Protein AF-A0A0D6A2K5-F1 (afdb_monomer_lite)

Structure (mmCIF, N/CA/C/O backbone):
data_AF-A0A0D6A2K5-F1
#
_entry.id   AF-A0A0D6A2K5-F1
#
loop_
_atom_site.group_PDB
_atom_site.id
_atom_site.type_symbol
_atom_site.label_atom_id
_atom_site.label_alt_id
_atom_site.label_comp_id
_atom_site.label_asym_id
_atom_site.label_entity_id
_atom_site.label_seq_id
_atom_site.pdbx_PDB_ins_code
_atom_site.Cartn_x
_atom_site.Cartn_y
_atom_site.Cartn_z
_atom_site.occupancy
_atom_site.B_iso_or_equiv
_atom_site.auth_seq_id
_atom_site.auth_comp_id
_atom_site.auth_asym_id
_atom_site.auth_atom_id
_atom_site.pdbx_PDB_model_num
ATOM 1 N N . MET A 1 1 ? -2.714 -6.035 -3.785 1.00 95.06 1 MET A N 1
ATOM 2 C CA . MET A 1 1 ? -3.709 -4.941 -3.886 1.00 95.06 1 MET A CA 1
ATOM 3 C C . MET A 1 1 ? -3.245 -3.981 -4.961 1.00 95.06 1 MET A C 1
ATOM 5 O O . MET A 1 1 ? -2.050 -3.724 -5.024 1.00 95.06 1 MET A O 1
ATOM 9 N N . TRP A 1 2 ? -4.149 -3.467 -5.790 1.00 96.50 2 TRP A N 1
ATOM 10 C CA . TRP A 1 2 ? -3.790 -2.495 -6.822 1.00 96.50 2 TRP A CA 1
ATOM 11 C C . TRP A 1 2 ? -4.225 -1.086 -6.416 1.00 96.50 2 TRP A C 1
ATOM 13 O O . TRP A 1 2 ? -5.358 -0.888 -5.992 1.00 96.50 2 TRP A O 1
ATOM 23 N N . LEU A 1 3 ? -3.321 -0.114 -6.510 1.00 96.19 3 LEU A N 1
ATOM 24 C CA . LEU A 1 3 ? -3.572 1.299 -6.222 1.00 96.19 3 LEU A CA 1
ATOM 25 C C . LEU A 1 3 ? -3.386 2.132 -7.492 1.00 96.19 3 LEU A C 1
ATOM 27 O O . LEU A 1 3 ? -2.471 1.865 -8.270 1.00 96.19 3 LEU A O 1
ATOM 31 N N . ALA A 1 4 ? -4.223 3.154 -7.680 1.00 94.44 4 ALA A N 1
ATOM 32 C CA . ALA A 1 4 ? -4.170 4.038 -8.841 1.00 94.44 4 ALA A CA 1
ATOM 33 C C . ALA A 1 4 ? -4.465 5.506 -8.463 1.00 94.44 4 ALA A C 1
ATOM 35 O O . ALA A 1 4 ? -5.336 5.734 -7.624 1.00 94.44 4 ALA A O 1
ATOM 36 N N . PRO A 1 5 ? -3.781 6.496 -9.076 1.00 92.75 5 PRO A N 1
ATOM 37 C CA . PRO A 1 5 ? -2.419 6.403 -9.601 1.00 92.75 5 PRO A CA 1
ATOM 38 C C . PRO A 1 5 ? -1.407 6.357 -8.444 1.00 92.75 5 PRO A C 1
ATOM 40 O O . PRO A 1 5 ? -1.607 6.986 -7.401 1.00 92.75 5 PRO A O 1
ATOM 43 N N . LEU A 1 6 ? -0.291 5.652 -8.626 1.00 94.06 6 LEU A N 1
ATOM 44 C CA . LEU A 1 6 ? 0.790 5.623 -7.640 1.00 94.06 6 LEU A CA 1
ATOM 45 C C . LEU A 1 6 ? 2.152 5.536 -8.334 1.00 94.06 6 LEU A C 1
ATOM 47 O O . LEU A 1 6 ? 2.313 4.818 -9.314 1.00 94.06 6 LEU A O 1
ATOM 51 N N . ASP A 1 7 ? 3.129 6.288 -7.826 1.00 90.81 7 ASP A N 1
ATOM 52 C CA . ASP A 1 7 ? 4.5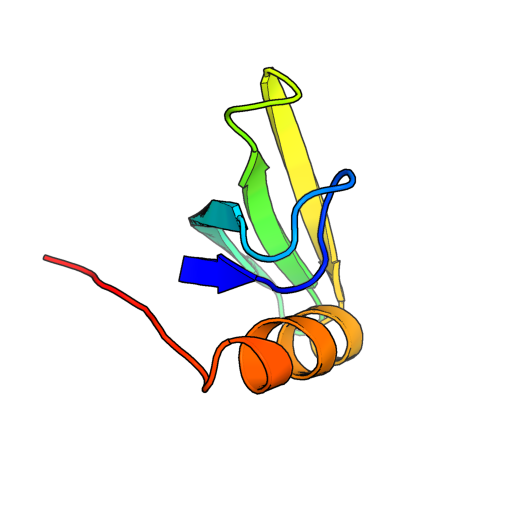27 6.274 -8.285 1.00 90.81 7 ASP A CA 1
ATOM 53 C C . ASP A 1 7 ? 4.740 6.603 -9.769 1.00 90.81 7 ASP A C 1
ATOM 55 O O . ASP A 1 7 ? 5.717 6.172 -10.370 1.00 90.81 7 ASP A O 1
ATOM 59 N N . GLY A 1 8 ? 3.844 7.403 -10.353 1.00 92.44 8 GLY A N 1
ATOM 60 C CA . GLY A 1 8 ? 3.879 7.761 -11.775 1.00 92.44 8 GLY A CA 1
ATOM 61 C C . GLY A 1 8 ? 3.224 6.727 -12.693 1.00 92.44 8 GLY A C 1
ATOM 62 O O . GLY A 1 8 ? 3.139 6.962 -13.894 1.00 92.44 8 GLY A O 1
ATOM 63 N N . PHE A 1 9 ? 2.710 5.624 -12.141 1.00 91.81 9 PHE A N 1
ATOM 64 C CA . PHE A 1 9 ? 1.974 4.606 -12.884 1.00 91.81 9 PHE A CA 1
ATOM 65 C C . PHE A 1 9 ? 0.463 4.830 -12.799 1.00 91.81 9 PHE A C 1
ATOM 67 O O . PHE A 1 9 ? -0.065 5.291 -11.779 1.00 91.81 9 PHE A O 1
ATOM 74 N N . SER A 1 10 ? -0.242 4.461 -13.873 1.00 94.00 10 SER A N 1
ATOM 75 C CA . SER A 1 10 ? -1.709 4.453 -13.916 1.00 94.00 10 SER A CA 1
ATOM 76 C C . SER A 1 10 ? -2.298 3.432 -12.944 1.00 94.00 10 SER A C 1
ATOM 78 O O . SER A 1 10 ? -3.342 3.692 -12.356 1.00 94.00 10 SER A O 1
ATOM 80 N N . ASN A 1 11 ? -1.606 2.314 -12.724 1.00 94.00 11 ASN A N 1
ATOM 81 C CA . ASN A 1 11 ? -1.911 1.323 -11.705 1.00 94.00 11 ASN A CA 1
ATOM 82 C C . ASN A 1 11 ? -0.623 0.726 -11.120 1.00 94.00 11 ASN A C 1
ATOM 84 O O . ASN A 1 11 ? 0.391 0.596 -11.800 1.00 94.00 11 ASN A O 1
ATOM 88 N N . HIS A 1 12 ? -0.664 0.343 -9.847 1.00 96.12 12 HIS A N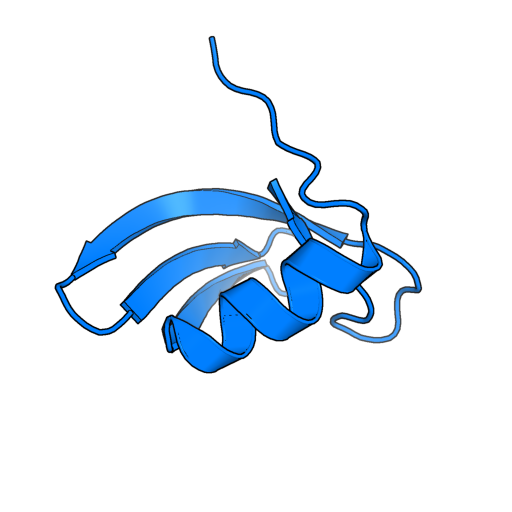 1
ATOM 89 C CA . HIS A 1 12 ? 0.488 -0.217 -9.149 1.00 96.12 12 HIS A CA 1
ATOM 90 C C . HIS A 1 12 ? 0.056 -1.347 -8.220 1.00 96.12 12 HIS A C 1
ATOM 92 O O . HIS A 1 12 ? -0.848 -1.163 -7.406 1.00 96.12 12 HIS A O 1
ATOM 98 N N . ALA A 1 13 ? 0.701 -2.511 -8.314 1.00 96.62 13 ALA A N 1
ATOM 99 C CA . ALA A 1 13 ? 0.425 -3.653 -7.446 1.00 96.62 13 ALA A CA 1
ATOM 100 C C . ALA A 1 13 ? 1.350 -3.646 -6.220 1.00 96.62 13 ALA A C 1
ATOM 102 O O . ALA A 1 13 ? 2.566 -3.738 -6.358 1.00 96.62 13 ALA A O 1
ATOM 103 N N . LEU A 1 14 ? 0.770 -3.561 -5.022 1.00 96.88 14 LEU A N 1
ATOM 104 C CA . LEU A 1 14 ? 1.490 -3.598 -3.749 1.00 96.88 14 LEU A CA 1
ATOM 105 C C . LEU A 1 14 ? 0.942 -4.699 -2.839 1.00 96.88 14 LEU A C 1
ATOM 107 O O . LEU A 1 14 ? -0.256 -5.019 -2.854 1.00 96.88 14 LEU A O 1
ATOM 111 N N . THR A 1 15 ? 1.818 -5.238 -1.996 1.00 97.75 15 THR A N 1
ATOM 112 C CA . THR A 1 15 ? 1.474 -6.294 -1.036 1.00 97.75 15 THR A CA 1
ATOM 113 C C . THR A 1 15 ? 1.210 -5.694 0.337 1.00 97.75 15 THR A C 1
ATOM 115 O O . THR A 1 15 ? 2.085 -5.040 0.902 1.00 97.75 15 THR A O 1
ATOM 118 N N . VAL A 1 16 ? 0.016 -5.930 0.882 1.00 97.56 16 VAL A N 1
ATOM 119 C CA . VAL A 1 16 ? -0.336 -5.569 2.264 1.00 97.56 16 VAL A CA 1
ATOM 120 C C . VAL A 1 16 ? 0.338 -6.547 3.215 1.00 97.56 16 VAL A C 1
ATOM 122 O O . VAL A 1 16 ? 0.223 -7.751 3.022 1.00 97.56 16 VAL A O 1
ATOM 125 N N . TYR A 1 17 ? 1.019 -6.035 4.242 1.00 97.25 17 TYR A N 1
ATOM 126 C CA . TYR A 1 17 ? 1.619 -6.875 5.290 1.00 97.25 17 TYR A CA 1
ATOM 127 C C . TYR A 1 17 ? 1.108 -6.556 6.701 1.00 97.25 17 TYR A C 1
ATOM 129 O O . TYR A 1 17 ? 1.434 -7.261 7.650 1.00 97.25 17 TYR A O 1
ATOM 137 N N . GLY A 1 18 ? 0.322 -5.492 6.863 1.00 97.50 18 GLY A N 1
ATOM 138 C CA . GLY A 1 18 ? -0.253 -5.135 8.153 1.00 97.50 18 GLY A CA 1
ATOM 139 C C . GLY A 1 18 ? -1.117 -3.883 8.086 1.00 97.50 18 GLY A C 1
ATOM 140 O O . GLY A 1 18 ? -1.107 -3.146 7.095 1.00 97.50 18 GLY A O 1
ATOM 141 N N . TYR A 1 19 ? -1.844 -3.624 9.169 1.00 97.56 19 TYR A N 1
ATOM 142 C CA . TYR A 1 19 ? -2.678 -2.438 9.337 1.00 97.56 19 TYR A CA 1
ATOM 143 C C . TYR A 1 19 ? -2.777 -2.037 10.815 1.00 97.56 19 TYR A C 1
ATOM 145 O O . TYR A 1 19 ? -2.526 -2.837 11.714 1.00 97.56 19 TYR A O 1
ATOM 153 N N . THR A 1 20 ? -3.142 -0.781 11.060 1.00 97.62 20 THR A N 1
ATOM 154 C CA . THR A 1 20 ? -3.651 -0.287 12.347 1.00 97.62 20 THR A CA 1
ATOM 155 C C . THR A 1 20 ? -5.040 0.311 12.140 1.00 97.62 20 THR A C 1
ATOM 157 O O . THR A 1 20 ? -5.534 0.380 11.014 1.00 97.62 20 THR A O 1
ATOM 160 N N . ASN A 1 21 ? -5.649 0.837 13.205 1.00 97.00 21 ASN A N 1
ATOM 161 C CA . ASN A 1 21 ? -6.933 1.540 13.128 1.00 97.00 21 ASN A CA 1
ATOM 162 C C . ASN A 1 21 ? -6.948 2.691 12.105 1.00 97.00 21 ASN A C 1
ATOM 164 O O . ASN A 1 21 ? -8.014 3.055 11.614 1.00 97.00 21 ASN A O 1
ATOM 168 N N . ASN A 1 22 ? -5.785 3.255 11.750 1.00 97.56 22 ASN A N 1
ATOM 169 C CA . ASN A 1 22 ? -5.708 4.469 10.936 1.00 97.56 22 ASN A CA 1
ATOM 170 C C . ASN A 1 22 ? -4.828 4.322 9.687 1.00 97.56 22 ASN A C 1
ATOM 172 O O . ASN A 1 22 ? -4.793 5.257 8.879 1.00 97.56 22 ASN A O 1
ATOM 176 N N . ARG A 1 23 ? -4.085 3.216 9.532 1.00 98.12 23 ARG A N 1
ATOM 177 C CA . ARG A 1 23 ? -3.092 3.053 8.459 1.00 98.12 23 ARG A CA 1
ATOM 178 C C . ARG A 1 23 ? -3.043 1.635 7.912 1.00 98.12 23 ARG A C 1
ATOM 180 O O . ARG A 1 23 ? -3.232 0.675 8.648 1.00 98.12 23 ARG A O 1
ATOM 187 N N . ILE A 1 24 ? -2.651 1.524 6.648 1.00 98.00 24 ILE A N 1
ATOM 188 C CA . ILE A 1 24 ? -2.297 0.263 5.990 1.00 98.00 24 ILE A CA 1
ATOM 189 C C . ILE A 1 24 ? -0.831 0.336 5.574 1.00 98.00 24 ILE A C 1
ATOM 191 O O . ILE A 1 24 ? -0.372 1.370 5.073 1.00 98.00 24 ILE A O 1
ATOM 195 N N . TYR A 1 25 ? -0.106 -0.760 5.790 1.00 98.06 25 TYR A N 1
ATOM 196 C CA . TYR A 1 25 ? 1.303 -0.893 5.447 1.00 98.06 25 TYR A CA 1
ATOM 197 C C . TYR A 1 25 ? 1.493 -1.818 4.249 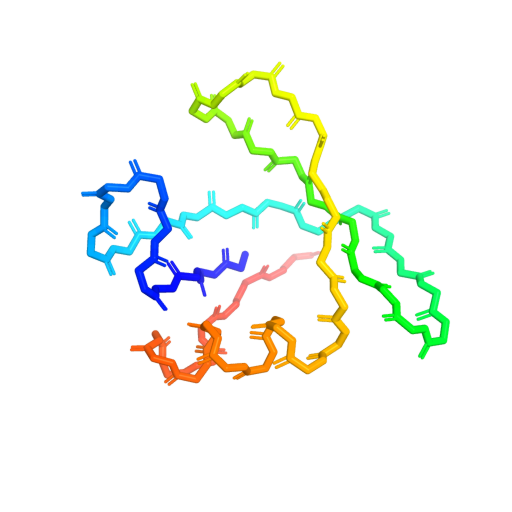1.00 98.06 25 TYR A C 1
ATOM 199 O O . TYR A 1 25 ? 0.905 -2.901 4.173 1.00 98.06 25 TYR A O 1
ATOM 207 N N . LEU A 1 26 ? 2.329 -1.372 3.315 1.00 97.81 26 LEU A N 1
ATOM 208 C CA . LEU A 1 26 ? 2.525 -1.993 2.015 1.00 97.81 26 LEU A CA 1
ATOM 209 C C . LEU A 1 26 ? 4.011 -2.175 1.720 1.00 97.81 26 LEU A C 1
ATOM 211 O O . LEU A 1 26 ? 4.829 -1.312 2.049 1.00 97.81 26 LEU A O 1
ATOM 215 N N . ASN A 1 27 ? 4.339 -3.270 1.045 1.00 97.69 27 ASN A N 1
ATOM 216 C CA . ASN A 1 27 ? 5.616 -3.424 0.360 1.00 97.69 27 ASN A CA 1
ATOM 217 C C . ASN A 1 27 ? 5.474 -2.850 -1.055 1.00 97.69 27 ASN A C 1
ATOM 219 O O . ASN A 1 27 ? 4.649 -3.333 -1.834 1.00 97.69 27 ASN A O 1
ATOM 223 N N . ASP A 1 28 ? 6.256 -1.813 -1.348 1.00 96.19 2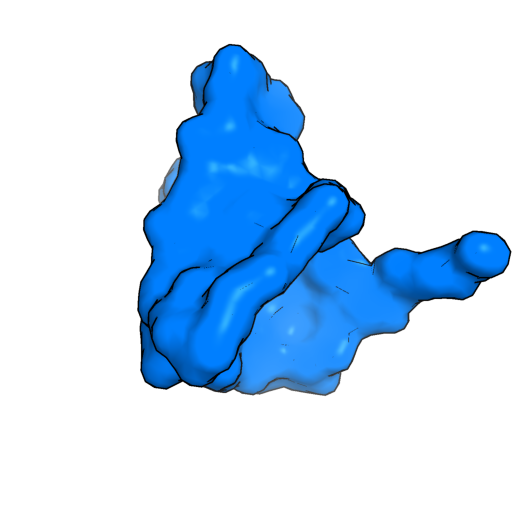8 ASP A N 1
ATOM 224 C CA . ASP A 1 28 ? 6.361 -1.170 -2.656 1.00 96.19 28 ASP A CA 1
ATOM 225 C C . ASP A 1 28 ? 7.577 -1.767 -3.390 1.00 96.19 28 ASP A C 1
ATOM 227 O O . ASP A 1 28 ? 8.723 -1.497 -2.998 1.00 96.19 28 ASP A O 1
ATOM 231 N N . PRO A 1 29 ? 7.352 -2.620 -4.409 1.00 94.56 29 PRO A N 1
ATOM 232 C CA . PRO A 1 29 ? 8.431 -3.291 -5.124 1.00 94.56 29 PRO A CA 1
ATOM 233 C C . PRO A 1 29 ? 9.212 -2.339 -6.035 1.00 94.56 29 PRO A C 1
ATOM 235 O O . PRO A 1 29 ? 10.391 -2.578 -6.282 1.00 94.56 29 PRO A O 1
ATOM 238 N N . TRP A 1 30 ? 8.593 -1.254 -6.507 1.00 95.62 30 TRP A N 1
ATOM 239 C CA . TRP A 1 30 ? 9.236 -0.294 -7.403 1.00 95.62 30 TRP A CA 1
ATOM 240 C C . TRP A 1 30 ? 10.249 0.572 -6.667 1.00 95.62 30 TRP A C 1
ATOM 242 O O . TRP A 1 30 ? 11.365 0.781 -7.137 1.00 95.62 30 TRP A O 1
ATOM 252 N N . LYS A 1 31 ? 9.880 1.061 -5.481 1.00 93.81 31 LYS A N 1
ATOM 253 C CA . LYS A 1 31 ? 10.772 1.884 -4.653 1.00 93.81 31 LYS A CA 1
ATOM 254 C C . LYS A 1 31 ? 11.638 1.068 -3.697 1.00 93.81 31 LYS A C 1
ATOM 256 O O . LYS A 1 31 ? 12.371 1.670 -2.914 1.00 93.81 31 LYS A O 1
ATOM 261 N N . VAL A 1 32 ? 11.529 -0.263 -3.731 1.00 95.25 32 VAL A N 1
ATOM 262 C CA . VAL A 1 32 ? 12.262 -1.207 -2.868 1.00 95.25 32 VAL A CA 1
ATOM 263 C C . VAL A 1 32 ? 12.156 -0.802 -1.391 1.00 95.25 32 VAL A C 1
ATOM 265 O O . VAL A 1 32 ? 13.137 -0.749 -0.649 1.00 95.25 32 VAL A O 1
ATOM 268 N N . LYS A 1 33 ? 10.944 -0.434 -0.956 1.00 96.19 33 LYS A N 1
ATOM 269 C CA . LYS A 1 33 ? 10.724 0.095 0.396 1.00 96.19 33 LYS A CA 1
ATOM 270 C C . LYS A 1 33 ? 9.352 -0.249 0.951 1.00 96.19 33 LYS A C 1
ATOM 272 O O . LYS A 1 33 ? 8.414 -0.583 0.233 1.00 96.19 33 LYS A O 1
ATOM 277 N N . ARG A 1 34 ? 9.222 -0.102 2.267 1.00 97.00 34 ARG A N 1
ATOM 278 C CA . ARG A 1 34 ? 7.928 -0.148 2.952 1.00 97.00 34 ARG A CA 1
ATOM 279 C C . ARG A 1 34 ? 7.294 1.233 2.932 1.00 97.00 34 ARG A C 1
ATOM 281 O O . ARG A 1 34 ? 7.944 2.226 3.260 1.00 97.00 34 ARG A O 1
ATOM 288 N N . VAL A 1 35 ? 6.020 1.290 2.569 1.00 96.88 35 VAL A N 1
ATOM 289 C CA . VAL A 1 35 ? 5.220 2.517 2.584 1.00 96.88 35 VAL A CA 1
ATOM 290 C C . VAL A 1 35 ? 3.993 2.328 3.461 1.00 96.88 35 VAL A C 1
ATOM 292 O O . VAL A 1 35 ? 3.540 1.211 3.708 1.00 96.88 35 VAL A O 1
ATOM 295 N N . SER A 1 36 ? 3.456 3.434 3.966 1.00 97.19 36 SER A N 1
ATOM 296 C CA . SER A 1 36 ? 2.195 3.419 4.699 1.00 97.19 36 SER A CA 1
ATOM 297 C C . SER A 1 36 ? 1.315 4.566 4.249 1.00 97.19 36 SER A C 1
ATOM 299 O O . SER A 1 36 ? 1.794 5.669 3.976 1.00 97.19 36 SER A O 1
ATOM 301 N N . PHE A 1 37 ? 0.019 4.305 4.229 1.00 97.31 37 PHE A N 1
ATOM 302 C CA . PHE 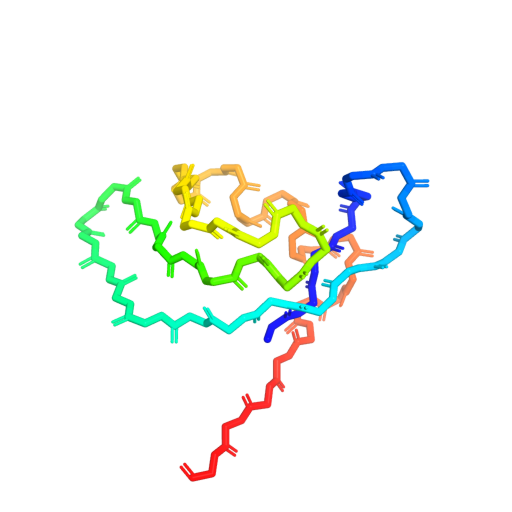A 1 37 ? -0.995 5.287 3.888 1.00 97.31 37 PHE A CA 1
ATOM 303 C C . PHE A 1 37 ? -2.081 5.263 4.950 1.00 97.31 37 PHE A C 1
ATOM 305 O O . PHE A 1 37 ? -2.330 4.235 5.580 1.00 97.31 37 PHE A O 1
ATOM 312 N N . THR A 1 38 ? -2.742 6.398 5.143 1.00 98.19 38 THR A N 1
ATOM 313 C CA . THR A 1 38 ? -3.959 6.435 5.958 1.00 98.19 38 THR A CA 1
ATOM 314 C C . THR A 1 38 ? -5.086 5.666 5.271 1.00 98.19 38 THR A C 1
ATOM 316 O O . THR A 1 38 ? -5.117 5.573 4.041 1.00 98.19 38 THR A O 1
ATOM 319 N N . ASN A 1 39 ? -6.066 5.195 6.042 1.00 96.94 39 ASN A N 1
ATOM 320 C CA . ASN A 1 39 ? -7.237 4.506 5.484 1.00 96.94 39 ASN A CA 1
ATOM 321 C C . ASN A 1 39 ? -7.945 5.356 4.414 1.00 96.94 39 ASN A C 1
ATOM 323 O O . ASN A 1 39 ? -8.307 4.853 3.356 1.00 96.94 39 ASN A O 1
ATOM 327 N N . LYS A 1 40 ? -8.051 6.675 4.629 1.00 97.62 40 LYS A N 1
ATOM 328 C CA . LYS A 1 40 ? -8.639 7.609 3.654 1.00 97.62 40 LYS A CA 1
ATOM 329 C C . LYS A 1 40 ? -7.850 7.664 2.341 1.00 97.62 40 LYS A C 1
ATOM 331 O O . LYS A 1 40 ? -8.452 7.706 1.269 1.00 97.62 40 LYS A O 1
ATOM 336 N N . GLN A 1 41 ? -6.518 7.679 2.415 1.00 97.50 41 GLN A N 1
ATOM 337 C CA . GLN A 1 41 ? -5.660 7.682 1.227 1.00 97.50 41 GLN A CA 1
ATOM 338 C C . GLN A 1 41 ? -5.777 6.366 0.456 1.00 97.50 41 GLN A C 1
ATOM 340 O O . GLN A 1 41 ? -5.987 6.407 -0.755 1.00 97.50 41 GLN A O 1
ATOM 345 N N . ILE A 1 42 ? -5.720 5.222 1.149 1.00 96.12 42 ILE A N 1
ATOM 346 C CA . ILE A 1 42 ? -5.881 3.902 0.520 1.00 96.12 42 ILE A CA 1
ATOM 347 C C . ILE A 1 42 ? -7.233 3.808 -0.163 1.00 96.12 42 ILE A C 1
ATOM 349 O O . ILE A 1 42 ? -7.275 3.519 -1.350 1.00 96.12 42 ILE A O 1
ATOM 353 N N . SER A 1 43 ? -8.328 4.113 0.535 1.00 96.56 43 SER A N 1
ATOM 354 C CA . SER A 1 43 ? -9.669 4.004 -0.044 1.00 96.56 43 SER A CA 1
ATOM 355 C C . SER A 1 43 ? -9.836 4.873 -1.289 1.00 96.56 43 SER A C 1
ATOM 357 O O . SER A 1 43 ? -10.517 4.464 -2.224 1.00 96.56 43 SER A O 1
ATOM 359 N N . LYS A 1 44 ? -9.196 6.052 -1.340 1.00 97.62 44 LYS A N 1
ATOM 360 C CA . LYS A 1 44 ? -9.201 6.905 -2.537 1.00 97.62 44 LYS A CA 1
ATOM 361 C C . LYS A 1 44 ? -8.460 6.248 -3.706 1.00 97.62 44 LYS A C 1
ATOM 363 O O . LYS A 1 44 ? -9.022 6.198 -4.796 1.00 97.62 44 LYS A O 1
ATOM 368 N N . LEU A 1 45 ? -7.234 5.776 -3.479 1.00 96.94 45 LEU A N 1
ATOM 369 C CA . LEU A 1 45 ? -6.374 5.191 -4.517 1.00 96.94 45 LEU A CA 1
ATOM 370 C C . LEU A 1 45 ? -6.888 3.830 -4.997 1.00 96.94 45 LEU A C 1
ATOM 372 O O . LEU A 1 45 ? -6.870 3.515 -6.181 1.00 96.94 45 LEU A O 1
ATOM 376 N N . TRP A 1 46 ? -7.378 3.017 -4.068 1.00 97.06 46 TRP A N 1
ATOM 377 C CA . TRP A 1 46 ? -7.870 1.677 -4.347 1.00 97.06 46 TRP A CA 1
ATOM 378 C C . TRP A 1 46 ? -9.179 1.715 -5.137 1.00 97.06 46 TRP A C 1
ATOM 380 O O . TRP A 1 46 ? -9.352 0.950 -6.082 1.00 97.06 46 TRP A O 1
ATOM 390 N N . ARG A 1 47 ? -10.067 2.676 -4.833 1.00 97.19 47 ARG A N 1
ATOM 391 C CA . ARG A 1 47 ? -11.296 2.916 -5.607 1.00 97.19 47 ARG A CA 1
ATOM 392 C C . ARG A 1 47 ? -11.017 3.209 -7.078 1.00 97.19 47 ARG A C 1
ATOM 394 O O . ARG A 1 47 ? -11.816 2.837 -7.929 1.00 97.19 47 ARG A O 1
ATOM 401 N N . GLN A 1 48 ? -9.919 3.902 -7.375 1.00 96.25 48 GLN A N 1
ATOM 402 C CA . GLN A 1 48 ? -9.563 4.259 -8.749 1.00 96.25 48 GLN A CA 1
ATOM 403 C C . GLN A 1 48 ? -9.107 3.047 -9.574 1.00 96.25 48 GLN A C 1
ATOM 405 O O . GLN A 1 48 ? -9.223 3.092 -10.792 1.00 96.25 48 GLN A O 1
ATOM 410 N N . ASP A 1 49 ? -8.704 1.949 -8.925 1.00 95.75 49 ASP A N 1
ATOM 411 C CA . ASP A 1 49 ? -8.496 0.632 -9.551 1.00 95.75 49 ASP A CA 1
ATOM 412 C C . ASP A 1 49 ? -9.618 -0.357 -9.158 1.00 95.75 49 ASP A C 1
ATOM 414 O O . ASP A 1 49 ? -9.383 -1.540 -8.921 1.00 95.75 49 ASP A O 1
ATOM 418 N N . ALA A 1 50 ? -10.853 0.146 -9.024 1.00 96.81 50 ALA A N 1
ATOM 419 C CA . ALA A 1 50 ? -12.067 -0.638 -8.762 1.00 96.81 50 ALA A CA 1
ATOM 420 C C . ALA A 1 50 ? -11.997 -1.571 -7.535 1.00 96.81 50 ALA A C 1
ATOM 422 O O . ALA A 1 50 ? -12.628 -2.625 -7.509 1.00 96.81 50 ALA A O 1
ATOM 423 N N . TYR A 1 51 ? -11.233 -1.189 -6.511 1.00 96.69 51 TYR A N 1
ATOM 424 C CA . TYR A 1 51 ? -11.013 -1.993 -5.308 1.00 96.69 51 TYR A CA 1
ATOM 425 C C . TYR A 1 51 ? -10.417 -3.386 -5.580 1.00 96.69 51 TYR A C 1
ATOM 427 O O . TYR A 1 51 ? -10.630 -4.332 -4.820 1.00 96.69 51 TYR A O 1
ATOM 435 N N . ARG A 1 52 ? -9.611 -3.534 -6.638 1.00 97.38 52 ARG A N 1
ATOM 436 C CA . ARG A 1 52 ? -9.006 -4.821 -6.990 1.00 97.38 52 ARG A CA 1
ATOM 437 C C . ARG A 1 52 ? -7.983 -5.297 -5.950 1.00 97.38 52 ARG A C 1
ATOM 439 O O . ARG A 1 52 ? -7.018 -4.599 -5.611 1.00 97.38 52 ARG A O 1
ATOM 446 N N . ALA A 1 53 ? -8.157 -6.522 -5.467 1.00 96.94 53 ALA A N 1
ATOM 447 C CA . ALA A 1 53 ? -7.221 -7.213 -4.587 1.00 96.94 53 ALA A CA 1
ATOM 448 C C . ALA A 1 53 ? -7.233 -8.724 -4.853 1.00 96.94 53 ALA A C 1
ATOM 4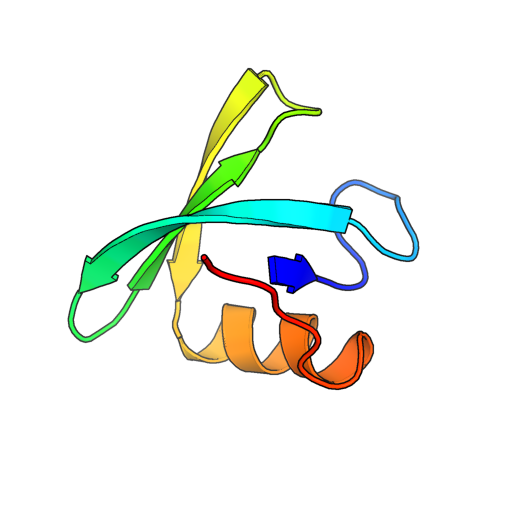50 O O . ALA A 1 53 ? -8.170 -9.253 -5.441 1.00 96.94 53 ALA A O 1
ATOM 451 N N . LEU A 1 54 ? -6.164 -9.394 -4.428 1.00 96.75 54 LEU A N 1
ATOM 452 C CA . LEU A 1 54 ? -5.982 -10.840 -4.513 1.00 96.75 54 LEU A CA 1
ATOM 453 C C . LEU A 1 54 ? -5.286 -11.308 -3.226 1.00 96.75 54 LEU A C 1
ATOM 455 O O . LEU A 1 54 ? -4.394 -10.607 -2.740 1.00 96.75 54 LEU A O 1
ATOM 459 N N . SER A 1 55 ? -5.699 -12.463 -2.707 1.00 95.00 55 SER A N 1
ATOM 460 C CA . SER A 1 55 ? -5.084 -13.199 -1.593 1.00 95.00 55 SER A CA 1
ATOM 461 C C . SER A 1 55 ? -5.238 -14.697 -1.865 1.00 95.00 55 SER A C 1
ATOM 463 O O . SER A 1 55 ? -6.085 -15.076 -2.677 1.00 95.00 55 SER A O 1
ATOM 465 N N . TYR A 1 56 ? -4.437 -15.521 -1.199 1.00 93.81 56 TYR A N 1
ATOM 466 C CA . TYR A 1 56 ? -4.490 -16.982 -1.240 1.00 93.81 56 TYR A CA 1
ATOM 467 C C . TYR A 1 56 ? -4.314 -17.556 0.166 1.00 93.81 56 TYR A C 1
ATOM 469 O O . TYR A 1 56 ? -3.855 -16.787 1.046 1.00 93.81 56 TYR A O 1
#

Sequence (56 aa):
MWLAPLDGFSNHALTVYGYTNNRIYLNDPWKVKRVSFTNKQISKLWRQDAYRALSY

Radius of gyration: 10.39 Å; chains: 1; bounding box: 24×25×27 Å

Foldseek 3Di:
DWFAPDPPRRIADWDWDDDDPFKTWTQHVVVRDIDMDTPVRRVVGCVSVVVDDDDD

Organism: NCBI:txid1600

pLDDT: mean 96.22, std 1.68, range [90.81, 98.19]

Secondary structure (DSSP, 8-state):
-EESSBTTBSSEE-EEEEE-SSEEEEEETTTTEEEEEEHHHHHHHHHHTTT-----